Protein AF-A0A832PM21-F1 (afdb_monomer_lite)

Organism: NCBI:txid53463

Radius of gyration: 16.41 Å; chains: 1; bounding box: 34×29×53 Å

Foldseek 3Di:
DPVQVVVQVVCQVPPPDPHGDDADQPDPVHLLPDDDPDEDEAAAQDLACDPCNVPRNCVSPVCSYYYDHHPNPDPCNVVVVVVVVVVVVVVPPDPD

Structure (mmCIF, N/CA/C/O backbone):
data_AF-A0A832PM21-F1
#
_entry.id   AF-A0A832PM21-F1
#
loop_
_atom_site.group_PDB
_atom_site.id
_atom_site.type_symbol
_atom_site.label_atom_id
_atom_site.label_alt_id
_atom_site.label_comp_id
_atom_site.label_asym_id
_atom_site.label_entity_id
_atom_site.label_seq_id
_atom_site.pdbx_PDB_ins_code
_atom_site.Cartn_x
_atom_site.Cartn_y
_atom_site.Cartn_z
_atom_site.occupancy
_atom_site.B_iso_or_equiv
_atom_site.auth_seq_id
_atom_site.auth_comp_id
_atom_site.auth_asym_id
_atom_site.auth_atom_id
_atom_site.pdbx_PDB_model_num
ATOM 1 N N . ALA A 1 1 ? 4.511 12.286 -4.012 1.00 86.94 1 ALA A N 1
ATOM 2 C CA . ALA A 1 1 ? 3.112 12.367 -4.494 1.00 86.94 1 ALA A CA 1
ATOM 3 C C . ALA A 1 1 ? 2.683 11.514 -5.719 1.00 86.94 1 ALA A C 1
ATOM 5 O O . ALA A 1 1 ? 1.800 10.677 -5.560 1.00 86.94 1 ALA A O 1
ATOM 6 N N . ARG A 1 2 ? 3.188 11.739 -6.954 1.00 94.12 2 ARG A N 1
ATOM 7 C CA . ARG A 1 2 ? 2.507 11.301 -8.210 1.00 94.12 2 ARG A CA 1
ATOM 8 C C . ARG A 1 2 ? 2.206 9.797 -8.313 1.00 94.12 2 ARG A C 1
ATOM 10 O O . ARG A 1 2 ? 1.065 9.438 -8.575 1.00 94.12 2 ARG A O 1
ATOM 17 N N . ALA A 1 3 ? 3.206 8.938 -8.109 1.00 92.88 3 ALA A N 1
ATOM 18 C CA . ALA A 1 3 ? 3.047 7.489 -8.269 1.00 92.88 3 ALA A CA 1
ATOM 19 C C . ALA A 1 3 ? 1.997 6.900 -7.310 1.00 92.88 3 ALA A C 1
ATOM 21 O O . ALA A 1 3 ? 1.189 6.079 -7.726 1.00 92.88 3 ALA A O 1
ATOM 22 N N . ALA A 1 4 ? 1.955 7.378 -6.063 1.00 94.06 4 ALA A N 1
ATOM 23 C CA . ALA A 1 4 ? 0.963 6.945 -5.079 1.00 94.06 4 ALA A CA 1
ATOM 24 C C . ALA A 1 4 ? -0.471 7.314 -5.497 1.00 94.06 4 ALA A C 1
ATOM 26 O O . ALA A 1 4 ? -1.385 6.514 -5.324 1.00 94.06 4 ALA A O 1
ATOM 27 N N . ARG A 1 5 ? -0.667 8.504 -6.088 1.00 95.69 5 ARG A N 1
ATOM 28 C CA . ARG A 1 5 ? -1.979 8.934 -6.604 1.00 95.69 5 ARG A CA 1
ATOM 29 C C . ARG A 1 5 ? -2.425 8.079 -7.787 1.00 95.69 5 ARG A C 1
ATOM 31 O O . ARG A 1 5 ? -3.517 7.530 -7.745 1.00 95.69 5 ARG A O 1
ATOM 38 N N . ALA A 1 6 ? -1.548 7.883 -8.771 1.00 96.25 6 ALA A N 1
ATOM 39 C CA . ALA A 1 6 ? -1.842 7.030 -9.922 1.00 96.25 6 ALA A CA 1
ATOM 40 C C . ALA A 1 6 ? -2.144 5.579 -9.504 1.00 96.25 6 ALA A C 1
ATOM 42 O O . ALA A 1 6 ? -3.055 4.947 -10.032 1.00 96.25 6 ALA A O 1
ATOM 43 N N . PHE A 1 7 ? -1.412 5.058 -8.515 1.00 94.62 7 PHE A N 1
ATOM 44 C CA . PHE A 1 7 ? -1.676 3.736 -7.956 1.00 94.62 7 PHE A CA 1
ATOM 45 C C . PHE A 1 7 ? -3.056 3.659 -7.290 1.00 94.62 7 PHE A C 1
ATOM 47 O O . PHE A 1 7 ? -3.795 2.713 -7.542 1.00 94.62 7 PHE A O 1
ATOM 54 N N . ALA A 1 8 ? -3.431 4.653 -6.481 1.00 95.31 8 ALA A N 1
ATOM 55 C CA . ALA A 1 8 ? -4.744 4.701 -5.840 1.00 95.31 8 ALA A CA 1
ATOM 56 C C . ALA A 1 8 ? -5.896 4.786 -6.855 1.00 95.31 8 ALA A C 1
ATOM 58 O O . ALA A 1 8 ? -6.892 4.081 -6.701 1.00 95.31 8 ALA A O 1
ATOM 59 N N . GLU A 1 9 ? -5.742 5.594 -7.907 1.00 95.69 9 GLU A N 1
ATOM 60 C CA . GLU A 1 9 ? -6.712 5.704 -9.005 1.00 95.69 9 GLU A CA 1
ATOM 61 C C . GLU A 1 9 ? -6.900 4.368 -9.736 1.00 95.69 9 GLU A C 1
ATOM 63 O O . GLU A 1 9 ? -8.030 3.968 -10.007 1.00 95.69 9 GLU A O 1
ATOM 68 N N . ALA A 1 10 ? -5.808 3.645 -10.000 1.00 94.62 10 ALA A N 1
ATOM 69 C CA . ALA A 1 10 ? -5.861 2.326 -10.628 1.00 94.62 10 ALA A CA 1
ATOM 70 C C . ALA A 1 10 ? -6.428 1.240 -9.695 1.00 94.62 10 ALA A C 1
ATOM 72 O O . ALA A 1 10 ? -7.091 0.310 -10.153 1.00 94.62 10 ALA A O 1
ATOM 73 N N . LEU A 1 11 ? -6.176 1.348 -8.387 1.00 92.69 11 LEU A N 1
ATOM 74 C CA . LEU A 1 11 ? -6.610 0.371 -7.390 1.00 92.69 11 LEU A CA 1
ATOM 75 C C . LEU A 1 11 ? -8.105 0.485 -7.069 1.00 92.69 11 LEU A C 1
ATOM 77 O O . LEU A 1 11 ? -8.761 -0.539 -6.876 1.00 92.69 11 LEU A O 1
ATOM 81 N N . ALA A 1 12 ? -8.642 1.707 -7.014 1.00 92.69 12 ALA A N 1
ATOM 82 C CA . ALA A 1 12 ? -10.026 1.982 -6.633 1.00 92.69 12 ALA A CA 1
ATOM 83 C C . ALA A 1 12 ? -11.073 1.101 -7.351 1.00 92.69 12 ALA A C 1
ATOM 85 O O . ALA A 1 12 ? -11.881 0.486 -6.653 1.00 92.69 12 ALA A O 1
ATOM 86 N N . PRO A 1 13 ? -11.059 0.948 -8.692 1.00 93.44 13 PRO A N 1
ATOM 87 C CA . PRO A 1 13 ? -12.023 0.084 -9.376 1.00 93.44 13 PRO A CA 1
ATOM 88 C C . PRO A 1 13 ? -11.765 -1.421 -9.190 1.00 93.44 13 PRO A C 1
ATOM 90 O O . PRO A 1 13 ? -12.677 -2.218 -9.392 1.00 93.44 13 PRO A O 1
ATOM 93 N N . ALA A 1 14 ? -10.547 -1.833 -8.826 1.00 89.50 14 ALA A N 1
ATOM 94 C CA . ALA A 1 14 ? -10.147 -3.241 -8.777 1.00 89.50 14 ALA A CA 1
ATOM 95 C C . ALA A 1 14 ? -10.296 -3.886 -7.388 1.00 89.50 14 ALA A C 1
ATOM 97 O O . ALA A 1 14 ? -10.401 -5.106 -7.281 1.00 89.50 14 ALA A O 1
ATOM 98 N N . ALA A 1 15 ? -10.270 -3.088 -6.319 1.00 80.44 15 ALA A N 1
ATOM 99 C CA . ALA A 1 15 ? -10.038 -3.592 -4.967 1.00 80.44 15 ALA A CA 1
ATOM 100 C C . ALA A 1 15 ? -11.302 -3.894 -4.143 1.00 80.44 15 ALA A C 1
ATOM 102 O O . ALA A 1 15 ? -11.192 -4.409 -3.033 1.00 80.44 15 ALA A O 1
ATOM 103 N N . GLY A 1 16 ? -12.496 -3.564 -4.647 1.00 90.38 16 GLY A N 1
ATOM 104 C CA . GLY A 1 16 ? -13.762 -3.797 -3.935 1.00 90.38 16 GLY A CA 1
ATOM 105 C C . GLY A 1 16 ? -13.939 -2.972 -2.649 1.00 90.38 16 GLY A C 1
ATOM 106 O O . GLY A 1 16 ? -14.857 -3.239 -1.876 1.00 90.38 16 GLY A O 1
ATOM 107 N N . PHE A 1 17 ? -13.078 -1.979 -2.403 1.00 92.94 17 PHE A N 1
ATOM 108 C CA . PHE A 1 17 ? -13.216 -1.052 -1.282 1.00 92.94 17 PHE A CA 1
ATOM 109 C C . PHE A 1 17 ? -14.286 0.003 -1.567 1.00 92.94 17 PHE A C 1
ATOM 111 O O . PHE A 1 17 ? -14.442 0.458 -2.697 1.00 92.94 17 PHE A O 1
ATOM 118 N N . ALA A 1 18 ? -14.970 0.458 -0.515 1.00 94.19 18 ALA A N 1
ATOM 119 C CA . ALA A 1 18 ? -15.912 1.573 -0.616 1.00 94.19 18 ALA A CA 1
ATOM 120 C C . ALA A 1 18 ? -15.222 2.898 -1.002 1.00 94.19 18 ALA A C 1
ATOM 122 O O . ALA A 1 18 ? -15.838 3.749 -1.639 1.00 94.19 18 ALA A O 1
ATOM 123 N N . ALA A 1 19 ? -13.953 3.074 -0.617 1.00 93.94 19 ALA A N 1
ATOM 124 C CA . ALA A 1 19 ? -13.125 4.220 -0.979 1.00 93.94 19 ALA A CA 1
ATOM 125 C C . ALA A 1 19 ? -11.631 3.862 -0.924 1.00 93.94 19 ALA A C 1
ATOM 127 O O . ALA A 1 19 ? -11.218 3.012 -0.135 1.00 93.94 19 ALA A O 1
ATOM 128 N N . VAL A 1 20 ? -10.821 4.561 -1.725 1.00 95.75 20 VAL A N 1
ATOM 129 C CA . VAL A 1 20 ? -9.353 4.547 -1.648 1.00 95.75 20 VAL A CA 1
ATOM 130 C C . VAL A 1 20 ? -8.879 5.987 -1.479 1.00 95.75 20 VAL A C 1
ATOM 132 O O . VAL A 1 20 ? -9.208 6.853 -2.286 1.00 95.75 20 VAL A O 1
ATOM 135 N N . THR A 1 21 ? -8.114 6.253 -0.422 1.00 95.31 21 THR A N 1
ATOM 136 C CA . THR A 1 21 ? -7.620 7.594 -0.083 1.00 95.31 21 THR A CA 1
ATOM 137 C C . THR A 1 21 ? -6.104 7.572 0.033 1.00 95.31 21 THR A C 1
ATOM 139 O O . THR A 1 21 ? -5.527 6.624 0.560 1.00 95.31 21 THR A O 1
ATOM 142 N N . VAL A 1 22 ? -5.457 8.630 -0.453 1.00 96.56 22 VAL A N 1
ATOM 143 C CA . VAL A 1 22 ? -4.009 8.814 -0.334 1.00 96.56 22 VAL A CA 1
ATOM 144 C C . VAL A 1 22 ? -3.728 9.814 0.778 1.00 96.56 22 VAL A C 1
ATOM 146 O O . VAL A 1 22 ? -4.287 10.908 0.761 1.00 96.56 22 VAL A O 1
ATOM 149 N N . GLY A 1 23 ? -2.844 9.446 1.703 1.00 96.31 23 GLY A N 1
ATOM 150 C CA . GLY A 1 23 ? -2.273 10.336 2.710 1.00 96.31 23 GLY A CA 1
ATOM 151 C C . GLY A 1 23 ? -0.749 10.233 2.701 1.00 96.31 23 GLY A C 1
ATOM 152 O O . GLY A 1 23 ? -0.206 9.146 2.495 1.00 96.31 23 GLY A O 1
ATOM 153 N N . PHE A 1 24 ? -0.059 11.353 2.899 1.00 95.75 24 PHE A N 1
ATOM 154 C CA . PHE A 1 24 ? 1.402 11.431 2.936 1.00 95.75 24 PHE A CA 1
ATOM 155 C C . PHE A 1 24 ? 1.900 11.846 4.327 1.00 95.75 24 PHE A C 1
ATOM 157 O O . PHE A 1 24 ? 1.153 12.402 5.126 1.00 95.75 24 PHE A O 1
ATOM 164 N N . ILE A 1 25 ? 3.163 11.556 4.633 1.00 93.2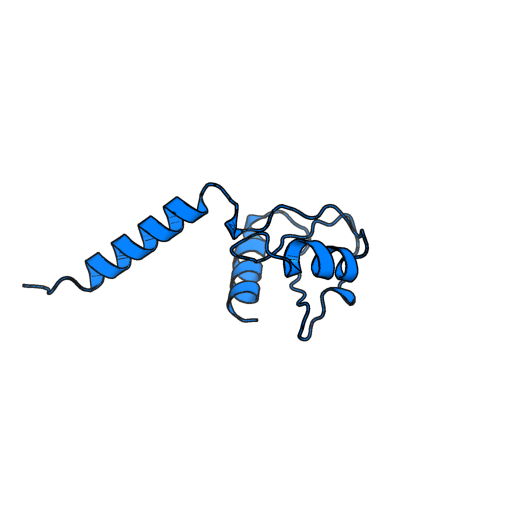5 25 ILE A N 1
ATOM 165 C CA . ILE A 1 25 ? 3.776 11.918 5.924 1.00 93.25 25 ILE A CA 1
ATOM 166 C C . ILE A 1 25 ? 4.240 13.382 5.892 1.00 93.25 25 ILE A C 1
ATOM 168 O O . ILE A 1 25 ? 3.893 14.161 6.771 1.00 93.25 25 ILE A O 1
ATOM 172 N N . GLU A 1 26 ? 4.953 13.760 4.829 1.00 92.56 26 GLU A N 1
ATOM 173 C CA . GLU A 1 26 ? 5.655 15.048 4.719 1.00 92.56 26 GLU A CA 1
ATOM 174 C C . GLU A 1 26 ? 4.850 16.148 4.004 1.00 92.56 26 GLU A C 1
ATOM 176 O O . GLU A 1 26 ? 5.234 17.316 4.033 1.00 92.56 26 GLU A O 1
ATOM 181 N N . GLU A 1 27 ? 3.746 15.808 3.323 1.00 94.75 27 GLU A N 1
ATOM 182 C CA . GLU A 1 27 ? 2.988 16.762 2.498 1.00 94.75 27 GLU A CA 1
ATOM 183 C C . GLU A 1 27 ? 1.460 16.570 2.576 1.00 94.75 27 GLU A C 1
ATOM 185 O O . GLU A 1 27 ? 0.983 15.467 2.841 1.00 94.75 27 GLU A O 1
ATOM 190 N N . PRO A 1 28 ? 0.650 17.608 2.295 1.00 94.62 28 PRO A N 1
ATOM 191 C CA . PRO A 1 28 ? -0.791 17.445 2.148 1.00 94.62 28 PRO A CA 1
ATOM 192 C C . PRO A 1 28 ? -1.187 16.592 0.921 1.00 94.62 28 PRO A C 1
ATOM 194 O O . PRO A 1 28 ? -0.568 16.696 -0.148 1.00 94.62 28 PRO A O 1
ATOM 197 N N . PRO A 1 29 ? -2.291 15.822 0.992 1.00 95.56 29 PRO A N 1
ATOM 198 C CA . PRO A 1 29 ? -3.076 15.509 2.191 1.00 95.56 29 PRO A CA 1
ATOM 199 C C . PRO A 1 29 ? -2.278 14.649 3.179 1.00 95.56 29 PRO A C 1
ATOM 201 O O . PRO A 1 29 ? -1.699 13.638 2.780 1.00 95.56 29 PRO A O 1
ATOM 204 N N . PHE A 1 30 ? -2.261 15.028 4.459 1.00 96.12 30 PHE A N 1
ATOM 205 C CA . PHE A 1 30 ? -1.482 14.309 5.463 1.00 96.12 30 PHE A CA 1
ATOM 206 C C . PHE A 1 30 ? -2.179 13.016 5.893 1.00 96.12 30 PHE A C 1
ATOM 208 O O . PHE A 1 30 ? -3.394 12.985 6.076 1.00 96.12 30 PHE A O 1
ATOM 215 N N . LEU A 1 31 ? -1.406 11.954 6.132 1.00 95.94 31 LEU A N 1
ATOM 216 C CA . LEU A 1 31 ? -1.901 10.694 6.697 1.00 95.94 31 LEU A CA 1
ATOM 217 C C . LEU A 1 31 ? -2.609 10.924 8.040 1.00 95.94 31 LEU A C 1
ATOM 219 O O . LEU A 1 31 ? -3.633 10.305 8.304 1.00 95.94 31 LEU A O 1
ATOM 223 N N . ALA A 1 32 ? -2.092 11.851 8.849 1.00 95.50 32 ALA A N 1
ATOM 224 C CA . ALA A 1 32 ? -2.658 12.216 10.146 1.00 95.50 32 ALA A CA 1
ATOM 225 C C . ALA A 1 32 ? -4.054 12.866 10.069 1.00 95.50 32 ALA A C 1
ATOM 227 O O . ALA A 1 32 ? -4.753 12.906 11.086 1.00 95.50 32 ALA A O 1
ATOM 228 N N . ASP A 1 33 ? -4.447 13.348 8.886 1.00 95.75 33 ASP A N 1
ATOM 229 C CA . ASP A 1 33 ? -5.748 13.970 8.626 1.00 95.75 33 ASP A CA 1
ATOM 230 C C . ASP A 1 33 ? -6.735 12.995 7.965 1.00 95.75 33 ASP A C 1
ATOM 232 O O . ASP A 1 33 ? -7.908 13.320 7.775 1.00 95.75 33 ASP A O 1
ATOM 236 N N . VAL A 1 34 ? -6.288 11.786 7.606 1.00 94.75 34 VAL A N 1
ATOM 237 C CA . VAL A 1 34 ? -7.161 10.757 7.037 1.00 94.75 34 VAL A CA 1
ATOM 238 C C . VAL A 1 34 ? -8.063 10.202 8.135 1.00 94.75 34 VAL A C 1
ATOM 240 O O . VAL A 1 34 ? -7.578 9.645 9.119 1.00 94.75 34 VAL A O 1
ATOM 243 N N . ALA A 1 35 ? -9.374 10.309 7.917 1.00 94.06 35 ALA A N 1
ATOM 244 C CA . ALA A 1 35 ? -10.418 9.782 8.790 1.00 94.06 35 ALA A CA 1
ATOM 245 C C . ALA A 1 35 ? -11.398 8.917 7.968 1.00 94.06 35 ALA A C 1
ATOM 247 O O . ALA A 1 35 ? -12.259 9.459 7.268 1.00 94.06 35 ALA A O 1
ATOM 248 N N . PRO A 1 36 ? -11.271 7.578 7.989 1.00 93.25 36 PRO A N 1
ATOM 249 C CA . PRO A 1 36 ? -12.170 6.692 7.270 1.00 93.25 36 PRO A CA 1
ATOM 250 C C . PRO A 1 36 ? -13.543 6.632 7.957 1.00 93.25 36 PRO A C 1
ATOM 252 O O . PRO A 1 36 ? -13.649 6.606 9.180 1.00 93.25 36 PRO A O 1
ATOM 255 N N . ALA A 1 37 ? -14.611 6.552 7.161 1.00 91.69 37 ALA A N 1
ATOM 256 C CA . ALA A 1 37 ? -15.989 6.467 7.662 1.00 91.69 37 ALA A CA 1
ATOM 257 C C . ALA A 1 37 ? -16.391 5.062 8.169 1.00 91.69 37 ALA A C 1
ATOM 259 O O . ALA A 1 37 ? -17.510 4.871 8.6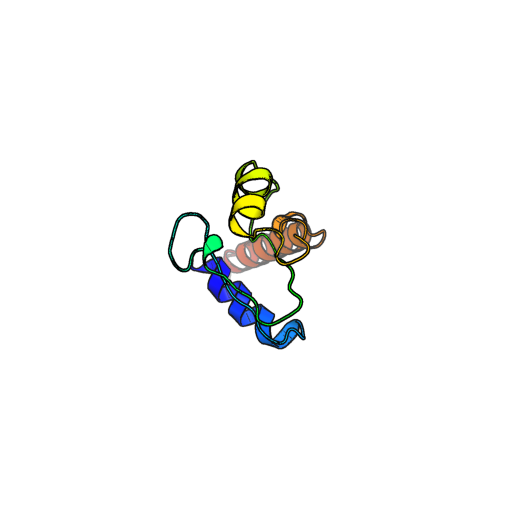42 1.00 91.69 37 ALA A O 1
ATOM 260 N N . GLY A 1 38 ? -15.509 4.067 8.044 1.00 92.81 38 GLY A N 1
ATOM 261 C CA . GLY A 1 38 ? -15.761 2.672 8.405 1.00 92.81 38 GLY A CA 1
ATOM 262 C C . GLY A 1 38 ? -14.459 1.874 8.537 1.00 92.81 38 GLY A C 1
ATOM 263 O O . GLY A 1 38 ? -13.386 2.478 8.593 1.00 92.81 38 GLY A O 1
ATOM 264 N N . PRO A 1 39 ? -14.529 0.528 8.584 1.00 95.38 39 PRO A N 1
ATOM 265 C CA . PRO A 1 39 ? -13.344 -0.320 8.676 1.00 95.38 39 PRO A CA 1
ATOM 266 C C . PRO A 1 39 ? -12.349 -0.018 7.555 1.00 95.38 39 PRO A C 1
ATOM 268 O O . PRO A 1 39 ? -12.725 0.030 6.383 1.00 95.38 39 PRO A O 1
ATOM 271 N N . ALA A 1 40 ? -11.083 0.166 7.916 1.00 96.25 40 ALA A N 1
ATOM 272 C CA . ALA A 1 40 ? -10.044 0.572 6.984 1.00 96.25 40 ALA A CA 1
ATOM 273 C C . ALA A 1 40 ? -8.767 -0.247 7.165 1.00 96.25 40 ALA A C 1
ATOM 275 O O . ALA A 1 40 ? -8.531 -0.850 8.209 1.00 96.25 40 ALA A O 1
ATOM 276 N N . VAL A 1 41 ? -7.929 -0.247 6.133 1.00 95.81 41 VAL A N 1
ATOM 277 C CA . VAL A 1 41 ? -6.582 -0.816 6.148 1.00 95.81 41 VAL A CA 1
ATOM 278 C C . VAL A 1 41 ? -5.623 0.212 5.563 1.00 95.81 41 VAL A C 1
ATOM 280 O O . VAL A 1 41 ? -5.918 0.828 4.539 1.00 95.81 41 VAL A O 1
ATOM 283 N N . CYS A 1 42 ? -4.479 0.410 6.211 1.00 95.88 42 CYS A N 1
ATOM 284 C CA . CYS A 1 42 ? -3.409 1.242 5.677 1.00 95.88 42 CYS A CA 1
ATOM 285 C C . CYS A 1 42 ? -2.467 0.372 4.839 1.00 95.88 42 CYS A C 1
ATOM 287 O O . CYS A 1 42 ? -1.952 -0.631 5.332 1.00 95.88 42 CYS A O 1
ATOM 289 N N . LEU A 1 43 ? -2.228 0.757 3.583 1.00 95.38 43 LEU A N 1
ATOM 290 C CA . LEU A 1 43 ? -1.239 0.124 2.710 1.00 95.38 43 LEU A CA 1
ATOM 291 C C . LEU A 1 43 ? -0.047 1.074 2.511 1.00 95.38 43 LEU A C 1
ATOM 293 O O . LEU A 1 43 ? -0.173 2.050 1.767 1.00 95.38 43 LEU A O 1
ATOM 297 N N . PRO A 1 44 ? 1.118 0.806 3.127 1.00 95.38 44 PRO A N 1
ATOM 298 C CA . PRO A 1 44 ? 2.308 1.619 2.913 1.00 95.38 44 PRO A CA 1
ATOM 299 C C . PRO A 1 44 ? 2.791 1.536 1.459 1.00 95.38 44 PRO A C 1
ATOM 301 O O . PRO A 1 44 ? 3.220 0.482 0.981 1.00 95.38 44 PRO A O 1
ATOM 304 N N . PHE A 1 45 ? 2.777 2.665 0.748 1.00 94.56 45 PHE A N 1
ATOM 305 C CA . PHE A 1 45 ? 3.295 2.764 -0.619 1.00 94.56 45 PHE A CA 1
ATOM 306 C C . PHE A 1 45 ? 4.814 3.009 -0.623 1.00 94.56 45 PHE A C 1
ATOM 308 O O . PHE A 1 45 ? 5.296 4.071 -1.011 1.00 94.56 45 PHE A O 1
ATOM 315 N N . PHE A 1 46 ? 5.569 2.017 -0.146 1.00 91.62 46 PHE A N 1
ATOM 316 C CA . PHE A 1 46 ? 7.029 2.051 -0.034 1.00 91.62 46 PHE A CA 1
ATOM 317 C C . PHE A 1 46 ? 7.663 0.815 -0.674 1.00 91.62 46 PHE A C 1
ATOM 319 O O . PHE A 1 46 ? 7.074 -0.267 -0.687 1.00 91.62 46 PHE A O 1
ATOM 326 N N . ALA A 1 47 ? 8.883 0.976 -1.192 1.00 88.62 47 ALA A N 1
ATOM 327 C CA . ALA A 1 47 ? 9.642 -0.118 -1.798 1.00 88.62 47 ALA A CA 1
ATOM 328 C C . ALA A 1 47 ? 10.162 -1.127 -0.756 1.00 88.62 47 ALA A C 1
ATOM 330 O O . ALA A 1 47 ? 10.287 -2.312 -1.050 1.00 88.62 47 ALA A O 1
ATOM 331 N N . THR A 1 48 ? 10.457 -0.669 0.463 1.00 83.69 48 THR A N 1
ATOM 332 C CA . THR A 1 48 ? 11.016 -1.484 1.551 1.00 83.69 48 THR A CA 1
ATOM 333 C C . THR A 1 48 ? 10.377 -1.109 2.891 1.00 83.69 48 THR A C 1
ATOM 335 O O . THR A 1 48 ? 9.724 -0.072 3.009 1.00 83.69 48 THR A O 1
ATOM 338 N N . GLY A 1 49 ? 10.569 -1.946 3.915 1.00 73.56 49 GLY A N 1
ATOM 339 C CA . GLY A 1 49 ? 10.153 -1.672 5.298 1.00 73.56 49 GLY A CA 1
ATOM 340 C C . GLY A 1 49 ? 11.175 -0.846 6.083 1.00 73.56 49 GLY A C 1
ATOM 341 O O . GLY A 1 49 ? 11.613 -1.285 7.138 1.00 73.56 49 GLY A O 1
ATOM 342 N N . GLY A 1 50 ? 11.610 0.293 5.538 1.00 73.19 50 GLY A N 1
ATOM 343 C CA . GLY A 1 50 ? 12.538 1.204 6.222 1.00 73.19 50 GLY A CA 1
ATOM 344 C C . GLY A 1 50 ? 11.906 1.939 7.413 1.00 73.19 50 GLY A C 1
ATOM 345 O O . GLY A 1 50 ? 10.710 1.818 7.663 1.00 73.19 50 GLY A O 1
ATOM 346 N N . GLU A 1 51 ? 12.704 2.744 8.116 1.00 62.00 51 GLU A N 1
ATOM 347 C CA . GLU A 1 51 ? 12.350 3.397 9.392 1.00 62.00 51 GLU A CA 1
ATOM 348 C C . GLU A 1 51 ? 11.035 4.208 9.339 1.00 62.00 51 GLU A C 1
ATOM 350 O O . GLU A 1 51 ? 10.195 4.093 10.236 1.00 62.00 51 GLU A O 1
ATOM 355 N N . HIS A 1 52 ? 10.780 4.900 8.221 1.00 65.56 52 HIS A N 1
ATOM 356 C CA . HIS A 1 52 ? 9.520 5.613 7.958 1.00 65.56 52 HIS A CA 1
ATOM 357 C C . HIS A 1 52 ? 8.270 4.716 8.000 1.00 65.56 52 HIS A C 1
ATOM 359 O O . HIS A 1 52 ? 7.188 5.154 8.386 1.00 65.56 52 HIS A O 1
ATOM 365 N N . VAL A 1 53 ? 8.392 3.441 7.622 1.00 65.62 53 VAL A N 1
ATOM 366 C CA . VAL A 1 53 ? 7.274 2.485 7.650 1.00 65.62 53 VAL A CA 1
ATOM 367 C C . VAL A 1 53 ? 6.994 2.015 9.078 1.00 65.62 53 VAL A C 1
ATOM 369 O O . VAL A 1 53 ? 5.844 1.743 9.418 1.00 65.62 53 VAL A O 1
ATOM 372 N N . THR A 1 54 ? 8.021 1.939 9.926 1.00 74.06 54 THR A N 1
ATOM 373 C CA . THR A 1 54 ? 7.917 1.381 11.282 1.00 74.06 54 THR A CA 1
ATOM 374 C C . THR A 1 54 ? 7.563 2.399 12.365 1.00 74.06 54 THR A C 1
ATOM 376 O O . THR A 1 54 ? 7.068 1.988 13.411 1.00 74.06 54 THR A O 1
ATOM 379 N N . ALA A 1 55 ? 7.784 3.698 12.134 1.00 81.00 55 ALA A N 1
ATOM 380 C CA . ALA A 1 55 ? 7.520 4.754 13.118 1.00 81.00 55 ALA A CA 1
ATOM 381 C C . ALA A 1 55 ? 6.432 5.742 12.661 1.00 81.00 55 ALA A C 1
ATOM 383 O O . ALA A 1 55 ? 5.388 5.863 13.310 1.00 81.00 55 ALA A O 1
ATOM 384 N N . ASP A 1 56 ? 6.625 6.391 11.511 1.00 88.44 56 ASP A N 1
ATOM 385 C CA . ASP A 1 56 ? 5.774 7.511 11.088 1.00 88.44 56 ASP A CA 1
ATOM 386 C C . ASP A 1 56 ? 4.375 7.064 10.657 1.00 88.44 56 ASP A C 1
ATOM 388 O O . ASP A 1 56 ? 3.377 7.717 10.972 1.00 88.44 56 ASP A O 1
ATOM 392 N N . ILE A 1 57 ? 4.275 5.919 9.971 1.00 92.56 57 ILE A N 1
ATOM 393 C CA . ILE A 1 57 ? 2.980 5.384 9.533 1.00 92.56 57 ILE A CA 1
ATOM 394 C C . ILE A 1 57 ? 2.111 4.980 10.731 1.00 92.56 57 ILE A C 1
ATOM 396 O O . ILE A 1 57 ? 0.971 5.444 10.783 1.00 92.56 57 ILE A O 1
ATOM 400 N N . PRO A 1 58 ? 2.585 4.186 11.716 1.00 92.44 58 PRO A N 1
ATOM 401 C CA . PRO A 1 58 ? 1.804 3.917 12.923 1.00 92.44 58 PRO A CA 1
ATOM 402 C C . PRO A 1 58 ? 1.349 5.185 13.654 1.00 92.44 58 PRO A C 1
ATOM 404 O O . PRO A 1 58 ? 0.186 5.270 14.059 1.00 92.44 58 PRO A O 1
ATOM 407 N N . GLN A 1 59 ? 2.228 6.185 13.777 1.00 92.31 59 GLN A N 1
ATOM 408 C CA . GLN A 1 59 ? 1.908 7.446 14.444 1.00 92.31 59 GLN A CA 1
ATOM 409 C C . GLN A 1 59 ? 0.837 8.251 13.693 1.00 92.31 59 GLN A C 1
ATOM 411 O O . GLN A 1 59 ? -0.116 8.732 14.310 1.00 92.31 59 GLN A O 1
ATOM 416 N N . GLY A 1 60 ? 0.965 8.390 12.372 1.00 92.44 60 GLY A N 1
ATOM 417 C CA . GLY A 1 60 ? 0.000 9.107 11.540 1.00 92.44 60 GLY A CA 1
ATOM 418 C C . GLY A 1 60 ? -1.332 8.369 11.394 1.00 92.44 60 GLY A C 1
ATOM 419 O O . GLY A 1 60 ? -2.385 8.997 11.405 1.00 92.44 60 GLY A O 1
ATOM 420 N N . TRP A 1 61 ? -1.306 7.036 11.308 1.00 95.12 61 TRP A N 1
ATOM 421 C CA . TRP A 1 61 ? -2.501 6.215 11.107 1.00 95.12 61 TRP A CA 1
ATOM 422 C C . TRP A 1 61 ? -3.369 6.084 12.360 1.00 95.12 61 TRP A C 1
ATOM 424 O O . TRP A 1 61 ? -4.571 5.849 12.245 1.00 95.12 61 TRP A O 1
ATOM 434 N N . ARG A 1 62 ? -2.786 6.253 13.556 1.00 92.56 62 ARG A N 1
ATOM 435 C CA . ARG A 1 62 ? -3.502 6.303 14.847 1.00 92.56 62 ARG A CA 1
ATOM 436 C C . ARG A 1 62 ? -4.397 5.089 15.125 1.00 92.56 62 ARG A C 1
ATOM 438 O O . ARG A 1 62 ? -5.434 5.208 15.770 1.00 92.56 62 ARG A O 1
ATOM 445 N N . GLY A 1 63 ? -4.010 3.911 14.638 1.00 90.06 63 GLY A N 1
ATOM 446 C CA . GLY A 1 63 ? -4.737 2.669 14.915 1.00 90.06 63 GLY A CA 1
ATOM 447 C C . GLY A 1 63 ? -6.136 2.596 14.292 1.00 90.06 63 GLY A C 1
ATOM 448 O O . GLY A 1 63 ? -6.964 1.826 14.768 1.00 90.06 63 GLY A O 1
ATOM 449 N N . GLN A 1 64 ? -6.401 3.339 13.211 1.00 93.44 64 GLN A N 1
ATOM 450 C CA . GLN A 1 64 ? -7.686 3.335 12.489 1.00 93.44 64 GLN A CA 1
ATOM 451 C C . GLN A 1 64 ? -7.973 2.019 11.725 1.00 93.44 64 GLN A C 1
ATOM 453 O O . GLN A 1 64 ? -8.945 1.913 10.980 1.00 93.44 64 GLN A O 1
ATOM 458 N N . GLY A 1 65 ? -7.125 1.003 11.908 1.00 95.31 65 GLY A N 1
ATOM 459 C CA . GLY A 1 65 ? -7.209 -0.314 11.288 1.00 95.31 65 GLY A CA 1
ATOM 460 C C . GLY A 1 65 ? -5.834 -0.980 11.164 1.00 95.31 65 GLY A C 1
ATOM 461 O O . GLY A 1 65 ? -4.827 -0.376 11.548 1.00 95.31 65 GLY A O 1
ATOM 462 N N . PRO A 1 66 ? -5.754 -2.208 10.624 1.00 96.12 66 PRO A N 1
ATOM 463 C CA . PRO A 1 66 ? -4.480 -2.864 10.352 1.00 96.12 66 PRO A CA 1
ATOM 464 C C . PRO A 1 66 ? -3.614 -2.064 9.371 1.00 96.12 66 PRO A C 1
ATOM 466 O O . PRO A 1 66 ? -4.116 -1.388 8.471 1.00 96.12 66 PRO A O 1
ATOM 469 N N . ILE A 1 67 ? -2.297 -2.193 9.529 1.00 95.12 67 ILE A N 1
ATOM 470 C CA . ILE A 1 67 ? -1.299 -1.713 8.572 1.00 95.12 67 ILE A CA 1
ATOM 471 C C . ILE A 1 67 ? -0.761 -2.947 7.844 1.00 95.12 67 ILE A C 1
ATOM 473 O O . ILE A 1 67 ? -0.232 -3.863 8.474 1.00 95.12 67 ILE A O 1
ATOM 477 N N . ALA A 1 68 ? -0.944 -2.998 6.528 1.00 93.88 68 ALA A N 1
ATOM 478 C CA . ALA A 1 68 ? -0.409 -4.061 5.690 1.00 93.88 68 ALA A CA 1
ATOM 479 C C . ALA A 1 68 ? 1.122 -3.931 5.545 1.00 93.88 68 ALA A C 1
ATOM 481 O O . ALA A 1 68 ? 1.674 -2.848 5.760 1.00 93.88 68 ALA A O 1
ATOM 482 N N . PRO A 1 69 ? 1.831 -4.997 5.131 1.00 91.81 69 PRO A N 1
ATOM 483 C CA . PRO A 1 69 ? 3.215 -4.867 4.690 1.00 91.81 69 PRO A CA 1
ATOM 484 C C . PRO A 1 69 ? 3.352 -3.816 3.573 1.00 91.81 69 PRO A C 1
ATOM 486 O O . PRO A 1 69 ? 2.407 -3.615 2.802 1.00 91.81 69 PRO A O 1
ATOM 489 N N . PRO A 1 70 ? 4.516 -3.156 3.444 1.00 93.12 70 PRO A N 1
ATOM 490 C CA . PRO A 1 70 ? 4.738 -2.205 2.365 1.00 93.12 70 PRO A CA 1
ATOM 491 C C . PRO A 1 70 ? 4.601 -2.883 1.004 1.00 93.12 70 PRO A C 1
ATOM 493 O O . PRO A 1 70 ? 5.027 -4.025 0.826 1.00 93.12 70 PRO A O 1
ATOM 496 N N . ILE A 1 71 ? 4.041 -2.162 0.027 1.00 91.94 71 ILE A N 1
ATOM 497 C CA . ILE A 1 71 ? 3.721 -2.722 -1.293 1.00 91.94 71 ILE A CA 1
ATOM 498 C C . ILE A 1 71 ? 4.938 -3.374 -1.961 1.00 91.94 71 ILE A C 1
ATOM 500 O O . ILE A 1 71 ? 4.797 -4.426 -2.582 1.00 91.94 71 ILE A O 1
ATOM 504 N N . GLY A 1 72 ? 6.138 -2.816 -1.770 1.00 91.25 72 GLY A N 1
ATOM 505 C CA . GLY A 1 72 ? 7.383 -3.341 -2.326 1.00 91.25 72 GLY A CA 1
ATOM 506 C C . GLY A 1 72 ? 7.822 -4.699 -1.770 1.00 91.25 72 GLY A C 1
ATOM 507 O O . GLY A 1 72 ? 8.578 -5.402 -2.432 1.00 91.25 72 GLY A O 1
ATOM 508 N N . ALA A 1 73 ? 7.303 -5.117 -0.611 1.00 90.62 73 ALA A N 1
ATOM 509 C CA . ALA A 1 73 ? 7.543 -6.447 -0.048 1.00 90.62 73 ALA A CA 1
ATOM 510 C C . ALA A 1 73 ? 6.617 -7.534 -0.633 1.00 90.62 73 ALA A C 1
ATOM 512 O O . ALA A 1 73 ? 6.709 -8.700 -0.251 1.00 90.62 73 ALA A O 1
ATOM 513 N N . THR A 1 74 ? 5.714 -7.180 -1.554 1.00 89.94 74 THR A N 1
ATOM 514 C CA . THR A 1 74 ? 4.801 -8.144 -2.181 1.00 89.94 74 THR A CA 1
ATOM 515 C C . THR A 1 74 ? 5.572 -9.082 -3.111 1.00 89.94 74 THR A C 1
ATOM 517 O O . THR A 1 74 ? 6.339 -8.629 -3.959 1.00 89.94 74 THR A O 1
ATOM 520 N N . ALA A 1 75 ? 5.313 -10.391 -3.026 1.00 88.12 75 ALA A N 1
ATOM 521 C CA . ALA A 1 75 ? 6.037 -11.421 -3.786 1.00 88.12 75 ALA A CA 1
ATOM 522 C C . ALA A 1 75 ? 6.087 -11.177 -5.314 1.00 88.12 75 ALA A C 1
ATOM 524 O O . ALA A 1 75 ? 7.062 -11.536 -5.969 1.00 88.12 75 ALA A O 1
ATOM 525 N N . GLY A 1 76 ? 5.066 -10.529 -5.888 1.00 89.12 76 GLY A N 1
ATOM 526 C CA 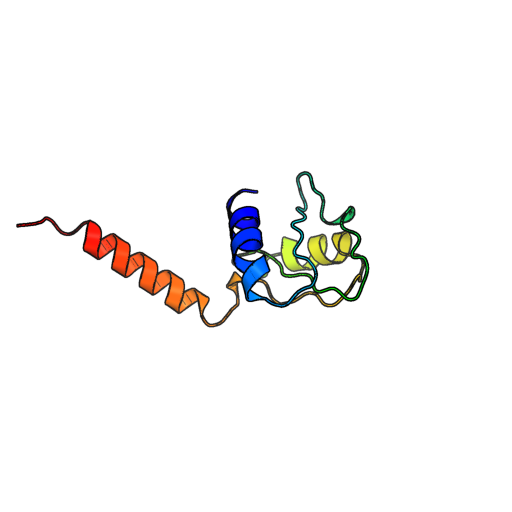. GLY A 1 76 ? 5.009 -10.203 -7.317 1.00 89.12 76 GLY A CA 1
ATOM 527 C C . GLY A 1 76 ? 5.904 -9.040 -7.765 1.00 89.12 76 GLY A C 1
ATOM 528 O O . GLY A 1 76 ? 6.118 -8.875 -8.964 1.00 89.12 76 GLY A O 1
ATOM 529 N N . VAL A 1 77 ? 6.455 -8.242 -6.844 1.00 91.88 77 VAL A N 1
ATOM 530 C CA . VAL A 1 77 ? 7.200 -7.015 -7.182 1.00 91.88 77 VAL A CA 1
ATOM 531 C C . VAL A 1 77 ? 8.498 -7.321 -7.919 1.00 91.88 77 VAL A C 1
ATOM 533 O O . VAL A 1 77 ? 8.796 -6.668 -8.915 1.00 91.88 77 VAL A O 1
ATOM 536 N N . ALA A 1 78 ? 9.242 -8.348 -7.504 1.00 90.38 78 ALA A N 1
ATOM 537 C CA . ALA A 1 78 ? 10.468 -8.740 -8.200 1.00 90.38 78 ALA A CA 1
ATOM 538 C C . ALA A 1 78 ? 10.187 -9.171 -9.652 1.00 90.38 78 ALA A C 1
ATOM 540 O O . ALA A 1 78 ? 10.897 -8.772 -10.576 1.00 90.38 78 ALA A O 1
ATOM 541 N N . ALA A 1 79 ? 9.115 -9.942 -9.865 1.00 93.19 79 ALA A N 1
ATOM 542 C CA . ALA A 1 79 ? 8.697 -10.370 -11.197 1.00 93.19 79 ALA A CA 1
ATOM 543 C C . ALA A 1 79 ? 8.237 -9.187 -12.064 1.00 93.19 79 ALA A C 1
ATOM 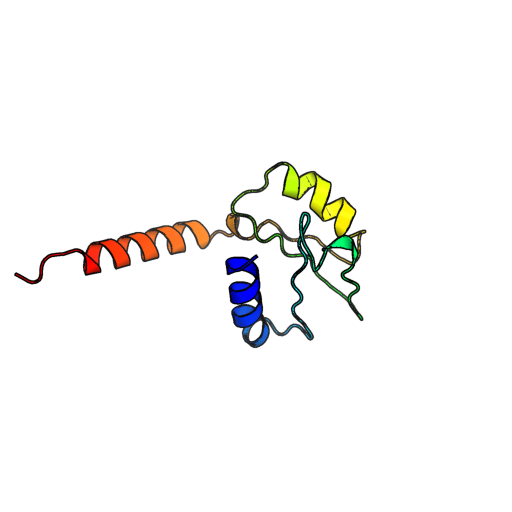545 O O . ALA A 1 79 ? 8.592 -9.125 -13.241 1.00 93.19 79 ALA A O 1
ATOM 546 N N . LEU A 1 80 ? 7.504 -8.236 -11.473 1.00 93.31 80 LEU A N 1
ATOM 547 C CA . LEU A 1 80 ? 7.082 -7.000 -12.130 1.00 93.31 80 LEU A CA 1
ATOM 548 C C . LEU A 1 80 ? 8.289 -6.168 -12.580 1.00 93.31 80 LEU A C 1
ATOM 550 O O . LEU A 1 80 ? 8.362 -5.801 -13.748 1.00 93.31 80 LEU A O 1
ATOM 554 N N . ILE A 1 81 ? 9.267 -5.942 -11.694 1.00 92.81 81 ILE A N 1
ATOM 555 C CA . ILE A 1 81 ? 10.512 -5.229 -12.026 1.00 92.81 81 ILE A CA 1
ATOM 556 C C . ILE A 1 81 ? 11.212 -5.912 -13.203 1.00 92.81 81 ILE A C 1
ATOM 558 O O . ILE A 1 81 ? 11.552 -5.261 -14.189 1.00 92.81 81 ILE A O 1
ATOM 562 N N . ALA A 1 82 ? 11.383 -7.234 -13.135 1.00 94.81 82 ALA A N 1
ATOM 563 C CA . ALA A 1 82 ? 12.044 -7.988 -14.192 1.00 94.81 82 ALA A CA 1
ATOM 564 C C . ALA A 1 82 ? 11.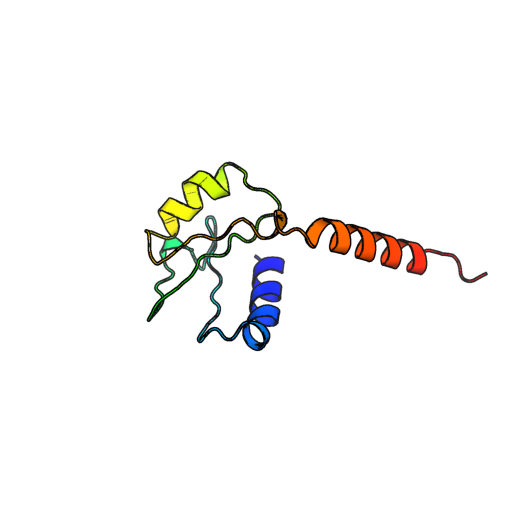291 -7.912 -15.534 1.00 94.81 82 ALA A C 1
ATOM 566 O O . ALA A 1 82 ? 11.925 -7.866 -16.587 1.00 94.81 82 ALA A O 1
ATOM 567 N N . ALA A 1 83 ? 9.955 -7.899 -15.519 1.00 95.00 83 ALA A N 1
ATOM 568 C CA . ALA A 1 83 ? 9.142 -7.747 -16.724 1.00 95.00 83 ALA A CA 1
ATOM 569 C C . ALA A 1 83 ? 9.296 -6.355 -17.351 1.00 95.00 83 ALA A C 1
ATOM 571 O O . ALA A 1 83 ? 9.513 -6.264 -18.558 1.00 95.00 83 ALA A O 1
ATOM 572 N N . THR A 1 84 ? 9.264 -5.296 -16.539 1.00 93.75 84 THR A N 1
ATOM 573 C CA . THR A 1 84 ? 9.455 -3.915 -17.003 1.00 93.75 84 THR A CA 1
ATOM 574 C C . THR A 1 84 ? 10.838 -3.712 -17.618 1.00 93.75 84 THR A C 1
ATOM 576 O O . THR A 1 84 ? 10.948 -3.119 -18.686 1.00 93.75 84 THR A O 1
ATOM 579 N N . LEU A 1 85 ? 11.891 -4.258 -16.995 1.00 95.06 85 LEU A N 1
ATOM 580 C CA . LEU A 1 85 ? 13.251 -4.194 -17.541 1.00 95.06 85 LEU A CA 1
ATOM 581 C C . LEU A 1 85 ? 13.355 -4.906 -18.896 1.00 95.06 85 LEU A C 1
ATOM 583 O O . LEU A 1 85 ? 13.916 -4.352 -19.835 1.00 95.06 85 LEU A O 1
ATOM 587 N N . ARG A 1 86 ? 12.772 -6.107 -19.030 1.00 96.38 86 ARG A N 1
ATOM 588 C CA . ARG A 1 86 ? 12.756 -6.830 -20.313 1.00 96.38 86 ARG A CA 1
ATOM 589 C C . ARG A 1 86 ? 12.017 -6.067 -21.412 1.00 96.38 86 ARG A C 1
ATOM 591 O O . ARG A 1 86 ? 12.475 -6.088 -22.547 1.00 96.38 86 ARG A O 1
ATOM 598 N N . ALA A 1 87 ? 10.895 -5.425 -21.086 1.00 93.81 87 ALA A N 1
ATOM 599 C CA . ALA A 1 87 ? 10.133 -4.632 -22.048 1.00 93.81 87 ALA A CA 1
ATOM 600 C C . ALA A 1 87 ? 10.949 -3.434 -22.559 1.00 93.81 87 ALA A C 1
ATOM 602 O O . ALA A 1 87 ? 11.097 -3.279 -23.766 1.00 93.81 87 ALA A O 1
ATOM 603 N N . ALA A 1 88 ? 11.570 -2.669 -21.654 1.00 93.75 88 ALA A N 1
ATOM 604 C CA . ALA A 1 88 ? 12.411 -1.528 -22.022 1.00 93.75 88 ALA A CA 1
ATOM 605 C C . ALA A 1 88 ? 13.595 -1.940 -22.917 1.00 93.75 88 ALA A C 1
ATOM 607 O O . ALA A 1 88 ? 13.848 -1.322 -23.946 1.00 93.75 88 ALA A O 1
ATOM 608 N N . MET A 1 89 ? 14.271 -3.046 -22.587 1.00 92.31 89 MET A N 1
ATOM 609 C CA . MET A 1 89 ? 15.378 -3.563 -23.403 1.00 92.31 89 MET A CA 1
ATOM 610 C C . MET A 1 89 ? 14.940 -4.023 -24.803 1.00 92.31 89 MET A C 1
ATOM 612 O O . MET A 1 89 ? 15.741 -3.992 -25.734 1.00 92.31 89 MET A O 1
ATOM 616 N N . ALA A 1 90 ? 13.694 -4.479 -24.963 1.00 88.94 90 ALA A N 1
ATOM 617 C CA . ALA A 1 90 ? 13.152 -4.877 -26.261 1.00 88.94 90 ALA A CA 1
ATOM 618 C C . ALA A 1 90 ? 12.779 -3.6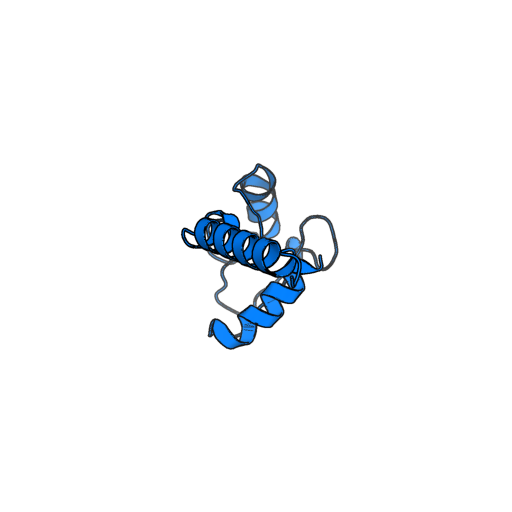69 -27.138 1.00 88.94 90 ALA A C 1
ATOM 620 O O . ALA A 1 90 ? 12.856 -3.765 -28.360 1.00 88.94 90 ALA A O 1
ATOM 621 N N . GLU A 1 91 ? 12.406 -2.540 -26.528 1.00 83.00 91 GLU A N 1
ATOM 622 C CA . GLU A 1 91 ? 12.129 -1.276 -27.226 1.00 83.00 91 GLU A CA 1
ATOM 623 C C . GLU A 1 91 ? 13.413 -0.582 -27.714 1.00 83.00 91 GLU A C 1
ATOM 625 O O . GLU A 1 91 ? 13.397 0.092 -28.742 1.00 83.00 91 GLU A O 1
ATOM 630 N N . GLU A 1 92 ? 14.535 -0.782 -27.015 1.00 71.62 92 GLU A N 1
ATOM 631 C CA . GLU A 1 92 ? 15.852 -0.221 -27.359 1.00 71.62 92 GLU A CA 1
ATOM 632 C C . GLU A 1 92 ? 16.616 -1.018 -28.432 1.00 71.62 92 GLU A C 1
ATOM 634 O O . GLU A 1 92 ? 17.636 -0.547 -28.945 1.00 71.62 92 GLU A O 1
ATOM 639 N N . ALA A 1 93 ? 16.154 -2.218 -28.794 1.00 58.19 93 ALA A N 1
ATOM 640 C CA . ALA A 1 93 ? 16.785 -2.999 -29.851 1.00 58.19 93 ALA A CA 1
ATOM 641 C C . ALA A 1 93 ? 16.644 -2.262 -31.202 1.00 58.19 93 ALA A C 1
ATOM 643 O O . ALA A 1 93 ? 15.520 -1.943 -31.602 1.00 58.19 93 ALA A O 1
ATOM 644 N N . PRO A 1 94 ? 17.747 -1.992 -31.933 1.00 53.84 94 PRO A N 1
ATOM 645 C CA . PRO A 1 94 ? 17.655 -1.328 -33.220 1.00 53.84 94 PRO A CA 1
ATOM 646 C C . PRO A 1 94 ? 16.816 -2.187 -34.163 1.00 53.84 94 PRO A C 1
ATOM 648 O O . PRO A 1 94 ? 17.082 -3.377 -34.343 1.00 53.84 94 PRO A O 1
ATOM 651 N N . GLN A 1 95 ? 15.800 -1.570 -34.762 1.00 57.22 95 GLN A N 1
ATOM 652 C CA . GLN A 1 95 ? 15.113 -2.120 -35.924 1.00 57.22 95 GLN A CA 1
ATOM 653 C C . GLN A 1 95 ? 16.157 -2.156 -37.041 1.00 57.22 95 GLN A C 1
ATOM 655 O O . GLN A 1 95 ? 16.570 -1.102 -37.526 1.00 57.22 95 GLN A O 1
ATOM 660 N N . GLY A 1 96 ? 16.678 -3.356 -37.304 1.00 55.47 96 GLY A N 1
ATOM 661 C CA . GLY A 1 96 ? 17.704 -3.599 -38.319 1.00 55.47 96 GLY A CA 1
ATOM 662 C C . GLY A 1 96 ? 17.293 -3.148 -39.711 1.00 55.47 96 GLY A C 1
ATOM 663 O O . GLY A 1 96 ? 16.073 -3.104 -39.990 1.00 55.47 96 GLY A O 1
#

pLDDT: mean 89.67, std 9.86, range [53.84, 96.56]

Secondary structure (DSSP, 8-state):
-HHHHHHHHHHTTTS--S-----BSSSSSBGGG---SS---B----SS--HHHHTHHHHHHTTSS-BPPPGGGSTHHHHHHHHHHHHHHHHSS---

Sequence (96 aa):
ARAARAFAEALAPAAGFAAVTVGFIEEPPFLADVAPAGPAVCLPFFATGGEHVTADIPQGWRGQGPIAPPIGATAGVAALIAATLRAAMAEEAPQG